Protein AF-A0A3N5QT26-F1 (afdb_monomer_lite)

Sequence (90 aa):
MSKKFIAQLLFWLVFFPILFGCNNPTGRPRAVQGVLDLSQWDAARDGLVTLDGEWEFYWNKLLAPDDFKVAAPPEKTGFFPFRATGTAIG

pLDDT: mean 84.37, std 13.8, range [44.06, 96.56]

Structure (mmCIF, N/CA/C/O backbone):
data_AF-A0A3N5QT26-F1
#
_entry.id   AF-A0A3N5QT26-F1
#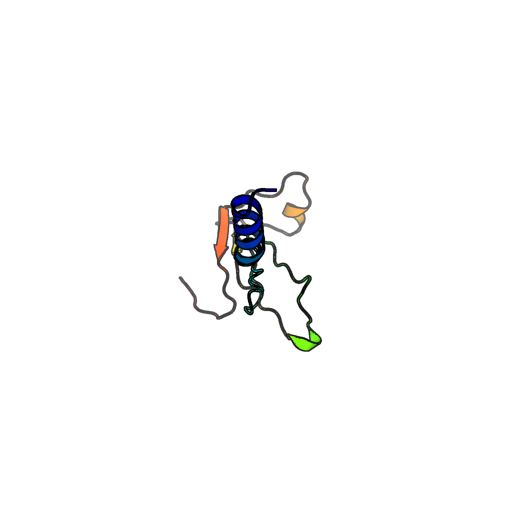
loop_
_atom_site.group_PDB
_atom_site.id
_atom_site.type_symbol
_atom_site.label_atom_id
_atom_site.label_alt_id
_atom_site.label_comp_id
_atom_site.label_asym_id
_atom_site.label_entity_id
_atom_site.label_seq_id
_atom_site.pdbx_PDB_ins_code
_atom_site.Cartn_x
_atom_site.Cartn_y
_atom_site.Cartn_z
_atom_site.occupancy
_atom_site.B_iso_or_equiv
_atom_site.auth_seq_id
_atom_site.auth_comp_id
_atom_site.auth_asym_id
_atom_site.auth_atom_id
_atom_site.pdbx_PDB_model_num
ATOM 1 N N . MET A 1 1 ? 11.961 52.854 -17.945 1.00 58.62 1 MET A N 1
ATOM 2 C CA . MET A 1 1 ? 11.943 51.627 -17.116 1.00 58.62 1 MET A CA 1
ATOM 3 C C . MET A 1 1 ? 12.395 52.000 -15.707 1.00 58.62 1 MET A C 1
ATOM 5 O O . MET A 1 1 ? 13.504 52.497 -15.555 1.00 58.62 1 MET A O 1
ATOM 9 N N . SER A 1 2 ? 11.515 51.927 -14.702 1.00 75.56 2 SER A N 1
ATOM 10 C CA . SER A 1 2 ? 11.821 52.446 -13.361 1.00 75.56 2 SER A CA 1
ATOM 11 C C . SER A 1 2 ? 12.776 51.496 -12.630 1.00 75.56 2 SER A C 1
ATOM 13 O O . SER A 1 2 ? 12.560 50.289 -12.601 1.00 75.56 2 SER A O 1
ATOM 15 N N . LYS A 1 3 ? 13.842 52.028 -12.015 1.00 72.19 3 LYS A N 1
ATOM 16 C CA . LYS A 1 3 ? 14.842 51.232 -11.266 1.00 72.19 3 LYS A CA 1
ATOM 17 C C . LYS A 1 3 ? 14.208 50.343 -10.180 1.00 72.19 3 LYS A C 1
ATOM 19 O O . LYS A 1 3 ? 14.729 49.283 -9.857 1.00 72.19 3 LYS A O 1
ATOM 24 N N . LYS A 1 4 ? 13.040 50.759 -9.678 1.00 77.25 4 LYS A N 1
ATOM 25 C CA . LYS A 1 4 ? 12.198 50.025 -8.726 1.00 77.25 4 LYS A CA 1
ATOM 26 C C . LYS A 1 4 ? 11.656 48.711 -9.307 1.00 77.25 4 LYS A C 1
ATOM 28 O O . LYS A 1 4 ? 11.638 47.712 -8.604 1.00 77.25 4 LYS A O 1
ATOM 33 N N . PHE A 1 5 ? 11.298 48.696 -10.591 1.00 83.81 5 PHE A N 1
ATOM 34 C CA . PHE A 1 5 ? 10.783 47.508 -11.275 1.00 83.81 5 PHE A CA 1
ATOM 35 C C . PHE A 1 5 ? 11.877 46.454 -11.489 1.00 83.81 5 PHE A C 1
ATOM 37 O O . PHE A 1 5 ? 11.646 45.266 -11.295 1.00 83.81 5 PHE A O 1
ATOM 44 N N . ILE A 1 6 ? 13.097 46.902 -11.810 1.00 86.44 6 ILE A N 1
ATOM 45 C CA . ILE A 1 6 ? 14.272 46.026 -11.938 1.00 86.44 6 ILE A CA 1
ATOM 46 C C . ILE A 1 6 ? 14.614 45.405 -10.578 1.00 86.44 6 ILE A C 1
ATOM 48 O O . ILE A 1 6 ? 14.837 44.202 -10.494 1.00 86.44 6 ILE A O 1
ATOM 52 N N . ALA A 1 7 ? 14.586 46.196 -9.501 1.00 88.25 7 ALA A N 1
ATOM 53 C CA . ALA A 1 7 ? 14.820 45.689 -8.149 1.00 88.25 7 ALA A CA 1
ATOM 54 C C . ALA A 1 7 ? 13.758 44.662 -7.708 1.00 88.25 7 ALA A C 1
ATOM 56 O O . ALA A 1 7 ? 14.107 43.646 -7.115 1.00 88.25 7 ALA A O 1
ATOM 57 N N . GLN A 1 8 ? 12.480 44.883 -8.040 1.00 85.69 8 GLN A N 1
ATOM 58 C CA . GLN A 1 8 ? 11.404 43.925 -7.756 1.00 85.69 8 GLN A CA 1
ATOM 59 C C . GLN A 1 8 ? 11.554 42.617 -8.550 1.00 85.69 8 GLN A C 1
ATOM 61 O O . GLN A 1 8 ? 11.369 41.543 -7.983 1.00 85.69 8 GLN A O 1
ATOM 66 N N . LEU A 1 9 ? 11.947 42.691 -9.827 1.00 90.38 9 LEU A N 1
ATOM 67 C CA . LEU A 1 9 ? 12.229 41.514 -10.659 1.00 90.38 9 LEU A CA 1
ATOM 68 C C . LEU A 1 9 ? 13.398 40.686 -10.116 1.00 90.38 9 LEU A C 1
ATOM 70 O O . LEU A 1 9 ? 13.290 39.467 -10.025 1.00 90.38 9 LEU A O 1
ATOM 74 N N . LEU A 1 10 ? 14.491 41.341 -9.715 1.00 90.38 10 LEU A N 1
ATOM 75 C CA . LEU A 1 10 ? 15.652 40.662 -9.132 1.00 90.38 10 LEU A CA 1
ATOM 76 C C . LEU A 1 10 ? 15.317 40.013 -7.785 1.00 90.38 10 LEU A C 1
ATOM 78 O O . LEU A 1 10 ? 15.758 38.899 -7.519 1.00 90.38 10 LEU A O 1
ATOM 82 N N . PHE A 1 11 ? 14.502 40.673 -6.960 1.00 87.56 11 PHE A N 1
ATOM 83 C CA . PHE A 1 11 ? 14.058 40.117 -5.684 1.00 87.56 11 PHE A CA 1
ATOM 84 C C . PHE A 1 11 ? 13.241 38.835 -5.880 1.00 87.56 11 PHE A C 1
ATOM 86 O O . PHE A 1 11 ? 13.499 37.832 -5.217 1.00 87.56 11 PHE A O 1
ATOM 93 N N . TRP A 1 12 ? 12.302 38.836 -6.830 1.00 86.00 12 TRP A N 1
ATOM 94 C CA . TRP A 1 12 ? 11.489 37.656 -7.114 1.00 86.00 12 TRP A CA 1
ATOM 95 C C . TRP A 1 12 ? 12.316 36.536 -7.751 1.00 86.00 12 TRP A C 1
ATOM 97 O O . TRP A 1 12 ? 12.194 35.392 -7.335 1.00 86.00 12 TRP A O 1
ATOM 107 N N . LEU A 1 13 ? 13.238 36.858 -8.662 1.00 88.00 13 LEU A N 1
ATOM 108 C CA . LEU A 1 13 ? 14.127 35.880 -9.301 1.00 88.00 13 LEU A CA 1
ATOM 109 C C . LEU A 1 13 ? 15.027 35.141 -8.294 1.00 88.00 13 LEU A C 1
ATOM 111 O O . LEU A 1 13 ? 15.283 33.953 -8.466 1.00 88.00 13 LEU A O 1
ATOM 115 N N . VAL A 1 14 ? 15.475 35.819 -7.234 1.00 86.94 14 VAL A N 1
ATOM 116 C CA . VAL A 1 14 ? 16.339 35.227 -6.197 1.00 86.94 14 VAL A CA 1
ATOM 117 C C . VAL A 1 14 ? 15.543 34.455 -5.137 1.00 86.94 14 VAL A C 1
ATOM 119 O O . VAL A 1 14 ? 16.010 33.420 -4.668 1.00 86.94 14 VAL A O 1
ATOM 122 N N . PHE A 1 15 ? 14.341 34.911 -4.766 1.00 78.00 15 PHE A N 1
ATOM 123 C CA . PHE A 1 15 ? 13.531 34.263 -3.720 1.00 78.00 15 PHE A CA 1
ATOM 124 C C . PHE A 1 15 ? 12.610 33.143 -4.228 1.00 78.00 15 PHE A C 1
ATOM 126 O O . PHE A 1 15 ? 12.266 32.245 -3.461 1.00 78.00 15 PHE A O 1
ATOM 133 N N . PHE A 1 16 ? 12.229 33.157 -5.507 1.00 76.94 16 PHE A N 1
ATOM 134 C CA . PHE A 1 16 ? 11.375 32.138 -6.124 1.00 76.94 16 PHE A CA 1
ATOM 135 C C . PHE A 1 16 ? 11.922 30.695 -6.052 1.00 76.94 16 PHE A C 1
ATOM 137 O O . PHE A 1 16 ? 11.142 29.798 -5.727 1.00 76.94 16 PHE A O 1
ATOM 144 N N . PRO A 1 17 ? 13.228 30.420 -6.269 1.00 72.69 17 PRO A N 1
ATOM 145 C CA . PRO A 1 17 ? 13.735 29.046 -6.221 1.00 72.69 17 PRO A CA 1
ATOM 146 C C . PRO A 1 17 ? 13.779 28.440 -4.809 1.00 72.69 17 PRO A C 1
ATOM 148 O O . PRO A 1 17 ? 13.888 27.225 -4.680 1.00 72.69 17 PRO A O 1
ATOM 151 N N . ILE A 1 18 ? 13.652 29.244 -3.747 1.00 69.50 18 ILE A N 1
ATOM 152 C CA . ILE A 1 18 ? 13.703 28.760 -2.354 1.00 69.50 18 ILE A CA 1
AT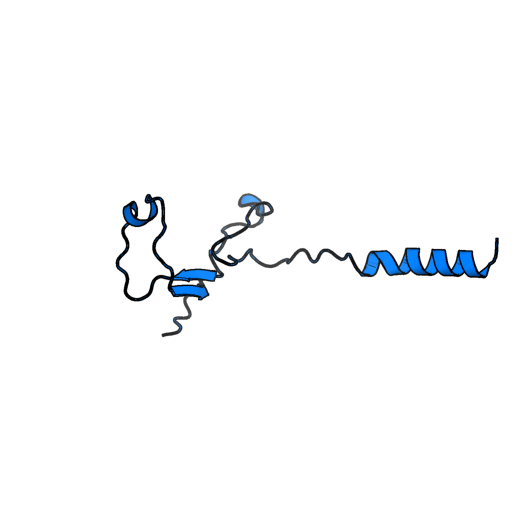OM 153 C C . ILE A 1 18 ? 12.423 27.980 -1.988 1.00 69.50 18 ILE A C 1
ATOM 155 O O . ILE A 1 18 ? 12.438 27.146 -1.088 1.00 69.50 18 ILE A O 1
ATOM 159 N N . LEU A 1 19 ? 11.320 28.202 -2.713 1.00 62.50 19 LEU A N 1
ATOM 160 C CA . LEU A 1 19 ? 10.021 27.571 -2.443 1.00 62.50 19 LEU A CA 1
ATOM 161 C C . LEU A 1 19 ? 9.799 26.241 -3.185 1.00 62.50 19 LEU A C 1
ATOM 163 O O . LEU A 1 19 ? 8.836 25.542 -2.887 1.00 62.50 19 LEU A O 1
ATOM 167 N N . PHE A 1 20 ? 10.685 25.871 -4.114 1.00 60.75 20 PHE A N 1
ATOM 168 C CA . PHE A 1 20 ? 10.607 24.627 -4.897 1.00 60.75 20 PHE A CA 1
ATOM 169 C C . PHE A 1 20 ? 11.781 23.685 -4.597 1.00 60.75 20 PHE A C 1
ATOM 171 O O . PHE A 1 20 ? 12.342 23.044 -5.484 1.00 60.75 20 PHE A O 1
ATOM 178 N N . GLY A 1 21 ? 12.170 23.592 -3.326 1.00 59.22 21 GLY A N 1
ATOM 179 C CA . GLY A 1 21 ? 13.081 22.546 -2.877 1.00 59.22 21 GLY A CA 1
ATOM 180 C C . GLY A 1 21 ? 12.378 21.188 -2.874 1.00 59.22 21 GLY A C 1
ATOM 181 O O . GLY A 1 21 ? 11.557 20.920 -1.999 1.00 59.22 21 GLY A O 1
ATOM 182 N N . CYS A 1 22 ? 12.711 20.311 -3.823 1.00 62.94 22 CYS A N 1
ATOM 183 C CA . CYS A 1 22 ? 12.390 18.889 -3.714 1.00 62.94 22 CYS A CA 1
ATOM 184 C C . CYS A 1 22 ? 13.236 18.279 -2.590 1.00 62.94 22 CYS A C 1
ATOM 186 O O . CYS A 1 22 ? 14.416 17.981 -2.777 1.00 62.94 22 CYS A O 1
ATOM 188 N N . ASN A 1 23 ? 12.626 18.065 -1.423 1.00 58.94 23 ASN A N 1
ATOM 189 C CA . ASN A 1 23 ? 13.131 17.088 -0.468 1.00 58.94 23 ASN A CA 1
ATOM 190 C C . ASN A 1 23 ? 13.064 15.725 -1.160 1.00 58.94 23 ASN A C 1
ATOM 192 O O . ASN A 1 23 ? 11.984 15.157 -1.267 1.00 58.94 23 ASN A O 1
ATOM 196 N N . ASN A 1 24 ? 14.193 15.203 -1.641 1.00 57.53 24 ASN A N 1
ATOM 197 C CA . ASN A 1 24 ? 14.313 13.763 -1.826 1.00 57.53 24 ASN A CA 1
ATOM 198 C C . ASN A 1 24 ? 14.348 13.187 -0.412 1.00 57.53 24 ASN A C 1
ATOM 200 O O . ASN A 1 24 ? 15.334 13.435 0.292 1.00 57.53 24 ASN A O 1
ATOM 204 N N . PRO A 1 25 ? 13.293 12.507 0.069 1.00 55.84 25 PRO A N 1
ATOM 205 C CA . PRO A 1 25 ? 13.381 11.853 1.356 1.00 55.84 25 PRO A CA 1
ATOM 206 C C . PRO A 1 25 ? 14.480 10.800 1.225 1.00 55.84 25 PRO A C 1
ATOM 208 O O . PRO A 1 25 ? 14.297 9.767 0.598 1.00 55.84 25 PRO A O 1
ATOM 211 N N . THR A 1 26 ? 15.640 11.051 1.822 1.00 59.56 26 THR A N 1
ATOM 212 C CA . THR A 1 26 ? 16.760 10.103 1.933 1.00 59.56 26 THR A CA 1
ATOM 213 C C . THR A 1 26 ? 16.436 8.935 2.880 1.00 59.56 26 THR A C 1
ATOM 215 O O . THR A 1 26 ? 17.326 8.288 3.427 1.00 59.56 26 THR A O 1
ATOM 218 N N . GLY A 1 27 ? 15.148 8.670 3.106 1.00 73.12 27 GLY A N 1
ATOM 219 C CA . GLY A 1 27 ? 14.630 7.577 3.907 1.00 73.12 27 GLY A CA 1
ATOM 220 C C . GLY A 1 27 ? 14.185 6.419 3.023 1.00 73.12 27 GLY A C 1
ATOM 221 O O . GLY A 1 27 ? 13.895 6.589 1.842 1.00 73.12 27 GLY A O 1
ATOM 222 N N . ARG A 1 28 ? 14.107 5.226 3.614 1.00 86.06 28 ARG A N 1
ATOM 223 C CA . ARG A 1 28 ? 13.518 4.063 2.941 1.00 86.06 28 ARG A CA 1
ATOM 224 C C . ARG A 1 28 ? 12.083 4.387 2.499 1.00 86.06 28 ARG A C 1
ATOM 226 O O . ARG A 1 28 ? 11.373 5.042 3.272 1.00 86.06 28 ARG A O 1
ATOM 233 N N . PRO A 1 29 ? 11.651 3.942 1.304 1.00 91.50 29 PRO A N 1
ATOM 234 C CA . PRO A 1 29 ? 10.289 4.164 0.842 1.00 91.50 29 PRO A CA 1
ATOM 235 C C . PRO A 1 29 ? 9.311 3.511 1.823 1.00 91.50 29 PRO A C 1
ATOM 237 O O . PRO A 1 29 ? 9.606 2.470 2.412 1.00 91.50 29 PRO A O 1
ATOM 240 N N . ARG A 1 30 ? 8.158 4.150 2.030 1.00 93.00 30 ARG A N 1
ATOM 241 C CA . ARG A 1 30 ? 7.103 3.649 2.917 1.00 93.00 30 ARG A CA 1
ATOM 242 C C . ARG A 1 30 ? 5.788 3.601 2.166 1.00 93.00 30 ARG A C 1
ATOM 244 O O . ARG A 1 30 ? 5.500 4.504 1.385 1.00 93.00 30 ARG A O 1
ATOM 251 N N . ALA A 1 31 ? 5.000 2.565 2.426 1.00 95.50 31 ALA A N 1
ATOM 252 C CA . ALA A 1 31 ? 3.672 2.446 1.854 1.00 95.50 31 ALA A CA 1
ATOM 253 C C . ALA A 1 31 ? 2.772 3.562 2.406 1.00 95.50 31 ALA A C 1
ATOM 255 O O . ALA A 1 31 ? 2.719 3.778 3.620 1.00 95.50 31 ALA A O 1
ATOM 256 N N . VAL A 1 32 ? 2.066 4.258 1.522 1.00 95.44 32 VAL A N 1
ATOM 257 C CA . VAL A 1 32 ? 1.031 5.237 1.866 1.00 95.44 32 VAL A CA 1
ATOM 258 C C . VAL A 1 32 ? -0.262 4.736 1.261 1.00 95.44 32 VAL A C 1
ATOM 260 O O . VAL A 1 32 ? -0.340 4.520 0.053 1.00 95.44 32 VAL A O 1
ATOM 263 N N . GLN A 1 33 ? -1.265 4.502 2.107 1.00 95.19 33 GLN A N 1
ATOM 264 C CA . GLN A 1 33 ? -2.553 3.966 1.673 1.00 95.19 33 GLN A CA 1
ATOM 265 C C . GLN A 1 33 ? -2.432 2.704 0.787 1.00 95.19 33 GLN A C 1
ATOM 267 O O . GLN A 1 33 ? -3.144 2.558 -0.206 1.00 95.19 33 GLN A O 1
ATOM 272 N N . GLY A 1 34 ? -1.534 1.779 1.143 1.00 94.06 34 GLY A N 1
ATOM 273 C CA . GLY A 1 34 ? -1.316 0.522 0.418 1.00 94.06 34 GLY A CA 1
ATOM 274 C C . GLY A 1 34 ? -0.450 0.634 -0.840 1.00 94.06 34 GLY A C 1
ATOM 275 O O . GLY A 1 34 ? -0.215 -0.377 -1.498 1.00 94.06 34 GLY A O 1
ATOM 276 N N . VAL A 1 35 ? 0.050 1.827 -1.178 1.00 96.56 35 VAL A N 1
ATOM 277 C CA . VAL A 1 35 ? 0.934 2.047 -2.330 1.00 96.56 35 VAL A CA 1
ATOM 278 C C . VAL A 1 35 ? 2.357 2.305 -1.850 1.00 96.56 35 VAL A C 1
ATOM 280 O O . VAL A 1 35 ? 2.614 3.277 -1.142 1.00 96.56 35 VAL A O 1
ATOM 283 N N . LEU A 1 36 ? 3.290 1.444 -2.259 1.00 94.88 36 LEU A N 1
ATOM 284 C CA . LEU A 1 36 ? 4.727 1.611 -2.046 1.00 94.88 36 LEU A CA 1
ATOM 285 C C . LEU A 1 36 ? 5.390 1.980 -3.378 1.00 94.88 36 LEU A C 1
ATOM 287 O O . LEU A 1 36 ? 5.546 1.126 -4.250 1.00 94.88 36 LEU A O 1
ATOM 291 N N . ASP A 1 37 ? 5.762 3.249 -3.541 1.00 94.56 37 ASP A N 1
ATOM 292 C CA . ASP A 1 37 ? 6.451 3.718 -4.746 1.00 94.56 37 ASP A CA 1
ATOM 293 C C . ASP A 1 37 ? 7.934 3.321 -4.709 1.00 94.56 37 ASP A C 1
ATOM 295 O O . ASP A 1 37 ? 8.692 3.747 -3.835 1.00 94.56 37 ASP A O 1
ATOM 299 N N . LEU A 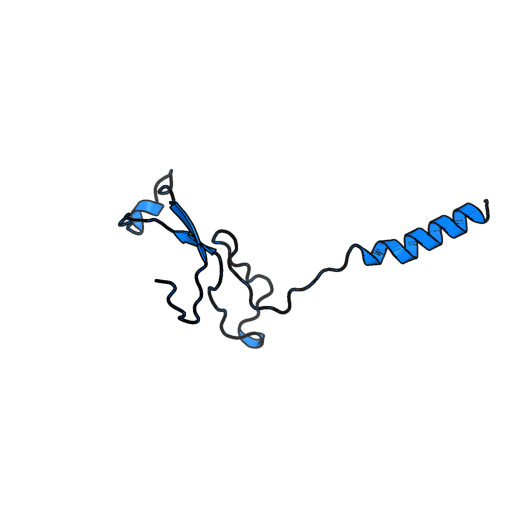1 38 ? 8.329 2.487 -5.672 1.00 93.88 38 LEU A N 1
ATOM 300 C CA . LEU A 1 38 ? 9.694 1.999 -5.865 1.00 93.88 38 LEU A CA 1
ATOM 301 C C . LEU A 1 38 ? 10.316 2.509 -7.172 1.00 93.88 38 LEU A C 1
ATOM 303 O O . LEU A 1 38 ? 11.363 2.017 -7.576 1.00 93.88 38 LEU A O 1
ATOM 307 N N . SER A 1 39 ? 9.700 3.485 -7.849 1.00 93.31 39 SER A N 1
ATOM 308 C CA . SER A 1 39 ? 10.169 4.000 -9.147 1.00 93.31 39 SER A CA 1
ATOM 309 C C . SER A 1 39 ? 11.596 4.559 -9.112 1.00 93.31 39 SER A C 1
ATOM 311 O O . SER A 1 39 ? 12.293 4.539 -10.125 1.00 93.31 39 SER A O 1
ATOM 313 N N . GLN A 1 40 ? 12.045 5.029 -7.946 1.00 91.06 40 GLN A N 1
ATOM 314 C CA . GLN A 1 40 ? 13.403 5.525 -7.711 1.00 91.06 40 GLN A CA 1
ATOM 315 C C . GLN A 1 40 ? 14.299 4.534 -6.950 1.00 91.06 40 GLN A C 1
ATOM 317 O O . GLN A 1 40 ? 15.456 4.854 -6.677 1.00 91.06 40 GLN A O 1
ATOM 322 N N . TRP A 1 41 ? 13.774 3.359 -6.587 1.00 91.69 41 TRP A N 1
ATOM 323 C CA . TRP A 1 41 ? 14.493 2.360 -5.804 1.00 91.69 41 TRP A CA 1
ATOM 324 C C . TRP A 1 41 ? 15.337 1.463 -6.706 1.00 91.69 41 TRP A C 1
ATOM 326 O O . TRP A 1 41 ? 14.815 0.777 -7.586 1.00 91.69 41 TRP A O 1
ATOM 336 N N . ASP A 1 42 ? 16.640 1.421 -6.453 1.00 92.19 42 ASP A N 1
ATOM 337 C CA . ASP A 1 42 ? 17.562 0.521 -7.133 1.00 92.19 42 ASP A CA 1
ATOM 338 C C . ASP A 1 42 ? 17.940 -0.621 -6.185 1.00 92.19 42 ASP A C 1
ATOM 340 O O . ASP A 1 42 ? 18.694 -0.433 -5.237 1.00 92.19 42 ASP A O 1
ATOM 344 N N . ALA A 1 43 ? 17.456 -1.837 -6.441 1.00 89.94 43 ALA A N 1
ATOM 345 C CA . ALA A 1 43 ? 17.745 -2.984 -5.579 1.00 89.94 43 ALA A CA 1
ATOM 346 C C . ALA A 1 43 ? 19.244 -3.344 -5.503 1.00 89.94 43 ALA A C 1
ATOM 348 O O . ALA A 1 43 ? 19.675 -3.919 -4.503 1.00 89.94 43 ALA A O 1
ATOM 349 N N . ALA A 1 44 ? 20.044 -3.012 -6.525 1.00 93.25 44 ALA A N 1
ATOM 350 C CA . ALA A 1 44 ? 21.483 -3.269 -6.527 1.00 93.25 44 ALA A CA 1
ATOM 351 C C . ALA A 1 44 ? 22.254 -2.232 -5.697 1.00 93.25 44 ALA A C 1
ATOM 353 O O . ALA A 1 44 ? 23.241 -2.582 -5.047 1.00 93.25 44 ALA A O 1
ATOM 354 N N . ARG A 1 45 ? 21.805 -0.970 -5.700 1.00 92.69 45 ARG A N 1
ATOM 355 C CA . ARG A 1 45 ? 22.437 0.128 -4.947 1.00 92.69 45 ARG A CA 1
ATOM 356 C C . ARG A 1 45 ? 21.886 0.281 -3.528 1.00 92.69 45 ARG A C 1
ATOM 358 O O . ARG A 1 45 ? 22.651 0.476 -2.588 1.00 92.69 45 ARG A O 1
ATOM 365 N N . ASP A 1 46 ? 20.570 0.204 -3.387 1.00 89.94 46 ASP A N 1
ATOM 366 C CA . ASP A 1 46 ? 19.810 0.556 -2.185 1.00 89.94 46 ASP A CA 1
ATOM 367 C C . ASP A 1 46 ? 19.429 -0.693 -1.355 1.00 89.94 46 ASP A C 1
ATOM 369 O O . ASP A 1 46 ? 19.120 -0.598 -0.163 1.00 89.94 46 ASP A O 1
ATOM 373 N N . GLY A 1 47 ? 19.534 -1.887 -1.954 1.00 90.50 47 GLY A N 1
ATOM 374 C CA . GLY A 1 47 ? 19.385 -3.181 -1.289 1.00 90.50 47 GLY A CA 1
ATOM 375 C C . GLY A 1 47 ? 17.934 -3.637 -1.106 1.00 90.50 47 GLY A C 1
ATOM 376 O O . GLY A 1 47 ? 17.033 -3.295 -1.876 1.00 90.50 47 GLY A O 1
ATOM 377 N N . LEU A 1 48 ? 17.709 -4.461 -0.075 1.00 91.00 48 LEU A N 1
ATOM 378 C CA . LEU A 1 48 ? 16.377 -4.964 0.266 1.00 91.00 48 LEU A CA 1
ATOM 379 C C . LEU A 1 48 ? 15.486 -3.834 0.787 1.00 91.00 48 LEU A C 1
ATOM 381 O O . LEU A 1 48 ? 15.816 -3.159 1.765 1.00 91.00 48 LEU A O 1
ATOM 385 N N . VAL A 1 49 ? 14.319 -3.691 0.166 1.00 91.19 49 VAL A N 1
ATOM 386 C CA . VAL A 1 49 ? 13.283 -2.763 0.610 1.00 91.19 49 VAL A CA 1
ATOM 387 C C . VAL A 1 49 ? 12.443 -3.376 1.732 1.00 91.19 49 VAL A C 1
ATOM 389 O O . VAL A 1 49 ? 12.092 -4.555 1.687 1.00 91.19 49 VAL A O 1
ATOM 392 N N . THR A 1 50 ? 12.117 -2.584 2.754 1.00 91.56 50 THR A N 1
ATOM 393 C CA . THR A 1 50 ? 11.149 -2.975 3.787 1.00 91.56 50 THR A CA 1
ATOM 394 C C . THR A 1 50 ? 9.742 -2.565 3.365 1.00 91.56 50 THR A C 1
ATOM 396 O O . THR A 1 50 ? 9.548 -1.518 2.758 1.00 91.56 50 THR A O 1
ATOM 399 N N . LEU A 1 51 ? 8.737 -3.368 3.714 1.00 92.62 51 LEU A N 1
ATOM 400 C CA . LEU A 1 51 ? 7.326 -3.067 3.428 1.00 92.62 51 LEU A CA 1
ATOM 401 C C . LEU A 1 51 ? 6.688 -2.183 4.514 1.00 92.62 51 LEU A C 1
ATOM 403 O O . LEU A 1 51 ? 5.501 -2.307 4.815 1.00 92.62 51 LEU A O 1
ATOM 407 N N . ASP A 1 52 ? 7.487 -1.324 5.149 1.00 92.94 52 ASP A N 1
ATOM 408 C CA . ASP A 1 52 ? 7.010 -0.441 6.210 1.00 92.94 52 ASP A CA 1
ATOM 409 C C . ASP A 1 52 ? 6.006 0.568 5.653 1.00 92.94 52 ASP A C 1
ATOM 411 O O . ASP A 1 52 ? 6.183 1.093 4.558 1.00 92.94 52 ASP A O 1
ATOM 415 N N . GLY A 1 53 ? 4.992 0.915 6.440 1.00 93.00 53 GLY A N 1
ATOM 416 C CA . GLY A 1 53 ? 3.990 1.900 6.040 1.00 93.00 53 GLY A CA 1
ATOM 417 C C . GLY A 1 53 ? 2.573 1.405 6.260 1.00 93.00 53 GLY A C 1
ATOM 418 O O . GLY A 1 53 ? 2.332 0.518 7.071 1.00 93.00 53 GLY A O 1
ATOM 419 N N . GLU A 1 54 ? 1.631 2.029 5.578 1.00 96.00 54 GLU A N 1
ATOM 420 C CA . GLU A 1 54 ? 0.205 1.802 5.750 1.00 96.00 54 GLU A CA 1
ATOM 421 C C . GLU A 1 54 ? -0.326 0.765 4.766 1.00 96.00 54 GLU A C 1
ATOM 423 O O . GLU A 1 54 ? -0.193 0.928 3.552 1.00 96.00 54 GLU A O 1
ATOM 428 N N . TRP A 1 55 ? -0.992 -0.259 5.295 1.00 95.62 55 TRP A N 1
ATOM 429 C CA . TRP A 1 55 ? -1.616 -1.324 4.513 1.00 95.62 55 TRP A CA 1
ATOM 430 C C . TRP A 1 55 ? -3.087 -1.480 4.860 1.00 95.62 55 TRP A C 1
ATOM 432 O O . TRP A 1 55 ? -3.515 -1.152 5.967 1.00 95.62 55 TRP A O 1
ATOM 442 N N . GLU A 1 56 ? -3.869 -1.973 3.903 1.00 95.12 56 GLU A N 1
ATOM 443 C CA . GLU A 1 56 ? -5.280 -2.265 4.132 1.00 95.12 56 GLU A CA 1
ATOM 444 C C . GLU A 1 56 ? -5.442 -3.364 5.179 1.00 95.12 56 GLU A C 1
ATOM 446 O O . GLU A 1 56 ? -4.795 -4.410 5.119 1.00 95.12 56 GLU A O 1
ATOM 451 N N . PHE A 1 57 ? -6.335 -3.122 6.132 1.00 93.50 57 PHE A N 1
ATOM 452 C CA . PHE A 1 57 ? -6.651 -4.058 7.194 1.00 93.50 57 PHE A CA 1
ATOM 453 C C . PHE A 1 57 ? -8.141 -4.368 7.228 1.00 93.50 57 PHE A C 1
ATOM 455 O O . PHE A 1 57 ? -8.988 -3.485 7.075 1.00 93.50 57 PHE A O 1
ATOM 462 N N . TYR A 1 58 ? -8.444 -5.639 7.463 1.00 95.31 58 TYR A N 1
ATOM 463 C CA . TYR A 1 58 ? -9.784 -6.203 7.420 1.00 95.31 58 TYR A CA 1
ATOM 464 C C . TYR A 1 58 ? -10.049 -6.927 8.744 1.00 95.31 58 TYR A C 1
ATOM 466 O O . TYR A 1 58 ? -9.786 -8.119 8.886 1.00 95.31 58 TYR A O 1
ATOM 474 N N . TRP A 1 59 ? -10.527 -6.191 9.749 1.00 94.44 59 TRP A N 1
ATOM 475 C CA . TRP A 1 59 ? -10.759 -6.747 11.080 1.00 94.44 59 TRP A CA 1
ATOM 476 C C . TRP A 1 59 ? -11.903 -7.757 11.070 1.00 94.44 59 TRP A C 1
ATOM 478 O O . TRP A 1 59 ? -12.983 -7.465 10.558 1.00 94.44 59 TRP A O 1
ATOM 488 N N . ASN A 1 60 ? -11.675 -8.919 11.689 1.00 95.50 60 ASN A N 1
ATOM 489 C CA . ASN A 1 60 ? -12.674 -9.978 11.846 1.00 95.50 60 ASN A CA 1
ATOM 490 C C . ASN A 1 60 ? -13.282 -10.469 10.513 1.00 95.50 60 ASN A C 1
ATOM 492 O O . ASN A 1 60 ? -14.451 -10.847 10.451 1.00 95.50 60 ASN A O 1
ATOM 496 N N . LYS A 1 61 ? -12.489 -10.438 9.433 1.00 93.94 61 LYS A N 1
ATOM 497 C CA . LYS A 1 61 ? -12.855 -10.961 8.111 1.00 93.94 61 LYS A CA 1
ATOM 498 C C . LYS A 1 61 ? -11.827 -12.003 7.683 1.00 93.94 61 LYS A C 1
ATOM 500 O O . LYS A 1 61 ? -10.629 -11.734 7.703 1.00 93.94 61 LYS A O 1
ATOM 505 N N . LEU A 1 62 ? -12.296 -13.181 7.283 1.00 94.81 62 LEU A N 1
ATOM 506 C CA . LEU A 1 62 ? -11.466 -14.211 6.664 1.00 94.81 62 LEU A CA 1
ATOM 507 C C . LEU A 1 62 ? -11.660 -14.122 5.150 1.00 94.81 62 LEU A C 1
ATOM 509 O O . LEU A 1 62 ? -12.648 -14.632 4.634 1.00 94.81 62 LEU A O 1
ATOM 513 N N . LEU A 1 63 ? -10.749 -13.422 4.477 1.00 94.06 63 LEU A N 1
ATOM 514 C CA . LEU A 1 63 ? -10.805 -13.187 3.034 1.00 94.06 63 LEU A CA 1
ATOM 515 C C . LEU A 1 63 ? -9.847 -14.133 2.306 1.00 94.06 63 LEU A C 1
ATOM 517 O O . LEU A 1 63 ? -8.683 -14.268 2.691 1.00 94.06 63 LEU A O 1
ATOM 521 N N . ALA A 1 64 ? -10.330 -14.767 1.247 1.00 94.62 64 ALA A N 1
ATOM 522 C CA . ALA A 1 64 ? -9.546 -15.553 0.308 1.00 94.62 64 ALA A CA 1
ATOM 523 C C . ALA A 1 64 ? -9.109 -14.691 -0.894 1.00 94.62 64 ALA A C 1
ATOM 525 O O . ALA A 1 64 ? -9.738 -13.675 -1.192 1.00 94.62 64 ALA A O 1
ATOM 526 N N . PRO A 1 65 ? -8.073 -15.095 -1.655 1.00 93.38 65 PRO A N 1
ATOM 527 C CA . PRO A 1 65 ? -7.662 -14.369 -2.861 1.00 93.38 65 PRO A CA 1
ATOM 528 C C . PRO A 1 65 ? -8.785 -14.176 -3.893 1.00 93.38 65 PRO A C 1
ATOM 530 O O . PRO A 1 65 ? -8.782 -13.191 -4.629 1.00 93.38 65 PRO A O 1
ATOM 533 N N . ASP A 1 66 ? -9.747 -15.101 -3.953 1.00 94.75 66 ASP A N 1
ATOM 534 C CA . ASP A 1 66 ? -10.890 -15.009 -4.867 1.00 94.75 66 ASP A CA 1
ATOM 535 C C . ASP A 1 66 ? -11.876 -13.891 -4.489 1.00 94.75 66 ASP A C 1
ATOM 537 O O . ASP A 1 66 ? -12.497 -13.316 -5.385 1.00 94.75 66 ASP A O 1
ATOM 541 N N . ASP A 1 67 ? -11.944 -13.488 -3.214 1.00 93.69 67 ASP A N 1
ATOM 542 C CA . ASP A 1 67 ? -12.804 -12.387 -2.749 1.00 93.69 67 ASP A CA 1
ATOM 543 C C . ASP A 1 67 ? -12.363 -11.017 -3.293 1.00 93.69 67 ASP A C 1
ATOM 545 O O . ASP A 1 67 ? -13.119 -10.053 -3.237 1.00 93.69 67 ASP A O 1
ATOM 549 N N . PHE A 1 68 ? -11.156 -10.915 -3.859 1.00 92.00 68 PHE A N 1
ATOM 550 C CA . PHE A 1 68 ? -10.640 -9.698 -4.496 1.00 92.00 68 PHE A CA 1
ATOM 551 C C . PHE A 1 68 ? -10.819 -9.682 -6.021 1.00 92.00 68 PHE A C 1
ATOM 553 O O . PHE A 1 68 ? -10.508 -8.681 -6.664 1.00 92.00 68 PHE A O 1
ATOM 560 N N . LYS A 1 69 ? -11.313 -10.773 -6.624 1.00 93.00 69 LYS A N 1
ATOM 561 C CA . LYS A 1 69 ? -11.524 -10.883 -8.082 1.00 93.00 69 LYS A CA 1
ATOM 562 C C . LYS A 1 69 ? -12.903 -10.393 -8.535 1.00 93.00 69 LYS A C 1
ATOM 564 O O . LYS A 1 69 ? -13.191 -10.387 -9.731 1.00 93.00 69 LYS A O 1
ATOM 569 N N . VAL A 1 70 ? -13.767 -10.016 -7.597 1.00 89.00 70 VAL A N 1
ATOM 570 C CA . VAL A 1 70 ? -15.117 -9.510 -7.867 1.00 89.00 70 VAL A CA 1
ATOM 571 C C . VAL A 1 70 ? -15.103 -8.016 -8.206 1.00 89.00 70 VAL A C 1
ATOM 573 O O . VAL A 1 70 ? -14.188 -7.285 -7.840 1.00 89.00 70 VAL A O 1
ATOM 576 N N . ALA A 1 71 ? -16.147 -7.543 -8.893 1.00 84.81 71 ALA A N 1
ATOM 577 C CA . ALA A 1 71 ? -16.256 -6.146 -9.332 1.00 84.81 71 ALA A CA 1
ATOM 578 C C . ALA A 1 71 ? -16.262 -5.125 -8.175 1.00 84.81 71 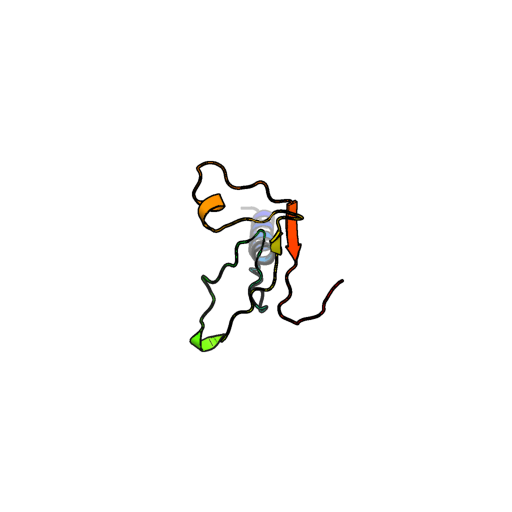ALA A C 1
ATOM 580 O O . ALA A 1 71 ? -15.898 -3.969 -8.378 1.00 84.81 71 ALA A O 1
ATOM 581 N N . ALA A 1 72 ? -16.677 -5.547 -6.978 1.00 87.81 72 ALA A N 1
ATOM 582 C CA . ALA A 1 72 ? -16.671 -4.735 -5.768 1.00 87.81 72 ALA A CA 1
ATOM 583 C C . ALA A 1 72 ? -15.752 -5.389 -4.721 1.00 87.81 72 ALA A C 1
ATOM 585 O O . ALA A 1 72 ? -16.125 -6.432 -4.180 1.00 87.81 72 ALA A O 1
ATOM 586 N N . PRO A 1 73 ? -14.573 -4.809 -4.433 1.00 86.62 73 PRO A N 1
ATOM 587 C CA . PRO A 1 73 ? -13.665 -5.326 -3.416 1.00 86.62 73 PRO A CA 1
ATOM 588 C C . PRO A 1 73 ? -14.318 -5.373 -2.026 1.00 86.62 73 PRO A C 1
ATOM 590 O O . PRO A 1 73 ? -15.231 -4.585 -1.749 1.00 86.62 73 PRO A O 1
ATOM 593 N N . PRO A 1 74 ? -13.839 -6.245 -1.122 1.00 91.75 74 PRO A N 1
ATOM 594 C CA . PRO A 1 74 ? -14.315 -6.271 0.251 1.00 91.75 74 PRO A CA 1
ATOM 595 C C . PRO A 1 74 ? -14.084 -4.917 0.926 1.00 91.75 74 PRO A C 1
ATOM 597 O O . PRO A 1 74 ? -13.083 -4.238 0.705 1.00 91.75 74 PRO A O 1
ATOM 600 N N . GLU A 1 75 ? -15.009 -4.521 1.795 1.00 94.19 75 GLU A N 1
ATOM 601 C CA . GLU A 1 75 ? -14.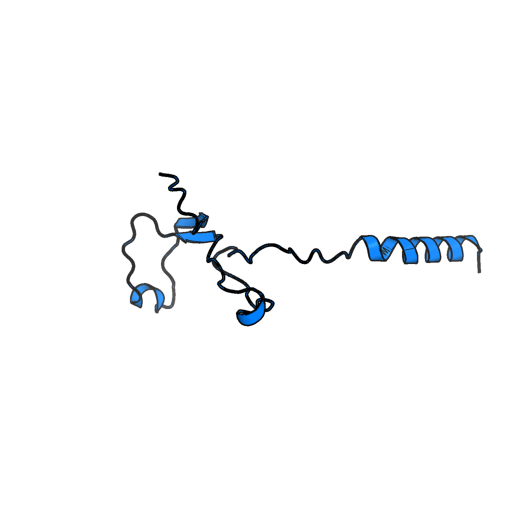856 -3.290 2.565 1.00 94.19 75 GLU A CA 1
ATOM 602 C C . GLU A 1 75 ? -13.721 -3.447 3.587 1.00 94.19 75 GLU A C 1
ATOM 604 O O . GLU A 1 75 ? -13.778 -4.313 4.470 1.00 94.19 75 GLU A O 1
ATOM 609 N N . LYS A 1 76 ? -12.693 -2.605 3.485 1.00 94.62 76 LYS A N 1
ATOM 610 C CA . LYS A 1 76 ? -11.611 -2.538 4.472 1.00 94.62 76 LYS A CA 1
ATOM 611 C C . LYS A 1 76 ? -12.051 -1.815 5.737 1.00 94.62 76 LYS A C 1
ATOM 613 O O . LYS A 1 76 ? -12.822 -0.866 5.686 1.00 94.62 76 LYS A O 1
ATOM 618 N N . THR A 1 77 ? -11.502 -2.227 6.874 1.00 96.19 77 THR A N 1
ATOM 619 C CA . THR A 1 77 ? -11.663 -1.510 8.147 1.00 96.19 77 THR A CA 1
ATOM 620 C C . THR A 1 77 ? -10.902 -0.188 8.125 1.00 96.19 77 THR A C 1
ATOM 622 O O . THR A 1 77 ? -11.364 0.807 8.673 1.00 96.19 77 THR A O 1
ATOM 625 N N . GLY A 1 78 ? -9.731 -0.169 7.488 1.00 95.12 78 GLY A N 1
ATOM 626 C CA . GLY A 1 78 ? -8.916 1.029 7.357 1.00 95.12 78 GLY A CA 1
ATOM 627 C C . GLY A 1 78 ? -7.498 0.712 6.912 1.00 95.12 78 GLY A C 1
ATOM 628 O O . GLY A 1 78 ? -7.205 -0.400 6.470 1.00 95.12 78 GLY A O 1
ATOM 629 N N . PHE A 1 79 ? -6.626 1.705 7.046 1.00 95.56 79 PHE A N 1
ATOM 630 C CA . PHE A 1 79 ? -5.195 1.553 6.839 1.00 95.56 79 PHE A CA 1
ATOM 631 C C . PHE A 1 79 ? -4.490 1.436 8.187 1.00 95.56 79 PHE A C 1
ATOM 633 O O . PHE A 1 79 ? -4.674 2.287 9.056 1.00 95.56 79 PHE A O 1
ATOM 640 N N . PHE A 1 80 ? -3.701 0.380 8.362 1.00 94.00 80 PHE A N 1
ATOM 641 C CA . PHE A 1 80 ? -2.934 0.139 9.579 1.00 94.00 80 PHE A CA 1
ATOM 642 C C . PHE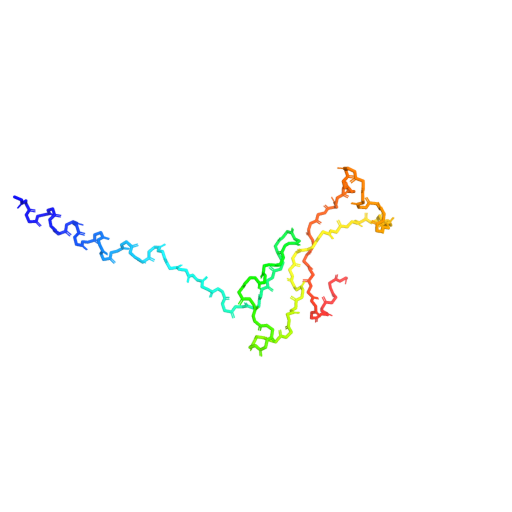 A 1 80 ? -1.433 0.271 9.313 1.00 94.00 80 PHE A C 1
ATOM 644 O O . PHE A 1 80 ? -0.948 -0.230 8.293 1.00 94.00 80 PHE A O 1
ATOM 651 N N . PRO A 1 81 ? -0.677 0.914 10.222 1.00 92.75 81 PRO A N 1
ATOM 652 C CA . PRO A 1 81 ? 0.767 1.001 10.100 1.00 92.75 81 PRO A CA 1
ATOM 653 C C . PRO A 1 81 ? 1.404 -0.362 10.391 1.00 92.75 81 PRO A C 1
ATOM 655 O O . PRO A 1 81 ? 1.423 -0.830 11.528 1.00 92.75 81 PRO A O 1
ATOM 658 N N . PHE A 1 82 ? 1.984 -0.974 9.367 1.00 89.44 82 PHE A N 1
ATOM 659 C CA . PHE A 1 82 ? 2.860 -2.127 9.491 1.00 89.44 82 PHE A CA 1
ATOM 660 C C . PHE A 1 82 ? 4.310 -1.661 9.653 1.00 89.44 82 PHE A C 1
ATOM 662 O O . PHE A 1 82 ? 4.793 -0.788 8.921 1.00 89.44 82 PHE A O 1
ATOM 669 N N . ARG A 1 83 ? 5.019 -2.252 10.619 1.00 86.19 83 ARG A N 1
ATOM 670 C CA . ARG A 1 83 ? 6.475 -2.132 10.741 1.00 86.19 83 ARG A CA 1
ATOM 671 C C . ARG A 1 83 ? 7.094 -3.519 10.722 1.00 86.19 83 ARG A C 1
ATOM 673 O O . ARG A 1 83 ? 6.808 -4.334 11.596 1.00 86.19 83 ARG A O 1
ATOM 680 N N . ALA A 1 84 ? 8.002 -3.755 9.787 1.00 73.44 84 ALA A N 1
ATOM 681 C CA . ALA A 1 84 ? 8.749 -5.001 9.677 1.00 73.44 84 ALA A CA 1
ATOM 682 C C . ALA A 1 84 ? 9.729 -5.214 10.852 1.00 73.44 84 ALA A C 1
ATOM 684 O O . ALA A 1 84 ? 10.204 -6.324 11.064 1.00 73.44 84 ALA A O 1
ATOM 685 N N . THR A 1 85 ? 10.012 -4.176 11.651 1.00 66.00 85 THR A N 1
ATOM 686 C CA . THR A 1 85 ? 10.956 -4.219 12.783 1.00 66.00 85 THR A CA 1
ATOM 687 C C . THR A 1 85 ? 10.430 -4.905 14.052 1.00 66.00 85 THR A C 1
ATOM 689 O O . THR A 1 85 ? 11.078 -4.842 15.092 1.00 66.00 85 THR A O 1
ATOM 692 N N . GLY A 1 86 ? 9.292 -5.604 13.995 1.00 53.09 86 GLY A N 1
ATOM 693 C CA . GLY A 1 86 ? 8.905 -6.580 15.023 1.00 53.09 86 GLY A CA 1
ATOM 694 C C . GLY A 1 86 ? 8.577 -6.012 16.408 1.00 53.09 86 GLY A C 1
ATOM 695 O O . GLY A 1 86 ? 8.481 -6.775 17.365 1.00 53.09 86 GLY A O 1
ATOM 696 N N . THR A 1 87 ? 8.374 -4.698 16.558 1.00 53.56 87 THR A N 1
ATOM 697 C CA . THR A 1 87 ? 7.762 -4.172 17.786 1.00 53.56 87 THR A CA 1
ATOM 698 C C . THR A 1 87 ? 6.269 -4.463 17.720 1.00 53.56 87 THR A C 1
ATOM 700 O O . THR A 1 87 ? 5.510 -3.703 17.120 1.00 53.56 87 THR A O 1
ATOM 703 N N . ALA A 1 88 ? 5.866 -5.602 18.282 1.00 44.06 88 ALA A N 1
ATOM 704 C CA . ALA A 1 88 ? 4.464 -5.922 18.484 1.00 44.06 88 ALA A CA 1
ATOM 705 C C . ALA A 1 88 ? 3.830 -4.811 19.334 1.00 44.06 88 ALA A C 1
ATOM 707 O O . ALA A 1 88 ? 4.167 -4.640 20.502 1.00 44.06 88 ALA A O 1
ATOM 708 N N . ILE A 1 89 ? 2.951 -4.024 18.719 1.00 57.62 89 ILE A N 1
ATOM 709 C CA . ILE A 1 89 ? 1.940 -3.255 19.436 1.00 57.62 89 ILE A CA 1
ATOM 710 C C . ILE A 1 89 ? 0.721 -4.168 19.542 1.00 57.62 89 ILE A C 1
ATOM 712 O O . ILE A 1 89 ? -0.062 -4.293 18.603 1.00 57.62 89 ILE A O 1
ATOM 716 N N . GLY A 1 90 ? 0.649 -4.886 20.658 1.00 45.88 90 GLY A N 1
ATOM 717 C CA . GLY A 1 90 ? -0.484 -5.694 21.088 1.00 45.88 90 GLY A CA 1
ATOM 718 C C . GLY A 1 90 ? -0.707 -5.450 22.565 1.00 45.88 90 GLY A C 1
ATOM 719 O O . GLY A 1 90 ? 0.306 -5.504 23.299 1.00 45.88 90 GLY A O 1
#

Secondary structure (DSSP, 8-state):
--HHHHHHHHHHHHHGGGG-------SPP-BBTTB---TT--TTTT-SPP--EEEEE-TT----GGGGSSSSPPPP-EEEEE-TT-----

Foldseek 3Di:
DDPVVVVVVVVCVVCVVVVPDPPPPPDQFEDDAQDTDCVVPDCVVNNDGDHWYWDFAAPPDDDDPVQCVDPDHDDTPGIDTDDPPPPDPD

Radius of gyration: 23.11 Å; chains: 1; bounding box: 39×68×38 Å